Protein AF-A0A1V0A0M6-F1 (afdb_monomer)

Nearest PDB structures (foldseek):
  1sei-assembly1_B  TM=5.611E-01  e=1.988E+00  Geobacillus stearothermophilus
  2kgq-assembly1_A  TM=5.704E-01  e=5.815E+00  Pentadiplandra brazzeana
  5j4d-assembly1_QA  TM=5.344E-01  e=8.133E+00  Thermus thermophilus HB27
  5wln-assembly1_G  TM=3.610E-01  e=5.815E+00  Pseudomonas aeruginosa PAO1

Mean predicted aligned error: 9.8 Å

Sequence (60 aa):
MVAGVSLTIGAAPAHAERLAGVFRDHSECERIGAYGITQGWWDDYSCQWEGRYRYYFLYA

Radius of gyration: 17.94 Å; Cα contacts (8 Å, |Δi|>4): 77; chains: 1; bounding box: 44×21×52 Å

Solvent-accessible surface area (backbone atoms only — not comparable to full-atom values): 3810 Å² total; per-residue (Å²): 140,84,87,80,84,79,82,78,82,75,76,72,77,79,84,70,72,33,83,74,48,77,28,75,45,66,70,57,34,51,52,51,44,56,47,33,45,77,70,66,76,35,92,59,63,45,74,44,79,38,77,92,79,62,31,26,37,27,31,58

Foldseek 3Di:
DDDDDDDPPDPPPPPPFDFPDKAQDPVVLVVVQVVCCVVVVDVHWDFDQDPVVNITTITD

pLDDT: mean 84.17, std 17.38, range [38.34, 97.75]

Secondary structure (DSSP, 8-state):
------------------EEEEESSHHHHHHHHHHHHHHTS-S--EEEEETTTTEEEEE-

Organism: NCBI:txid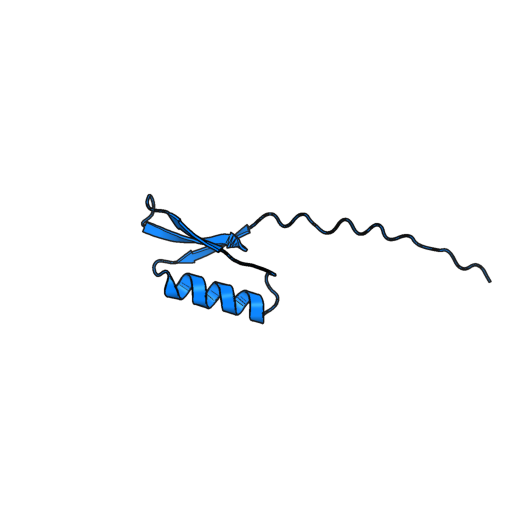1909395

Structure (mmCIF, N/CA/C/O backbone):
data_AF-A0A1V0A0M6-F1
#
_entry.id   AF-A0A1V0A0M6-F1
#
loop_
_atom_site.group_PDB
_atom_site.id
_atom_site.type_symbol
_atom_site.label_atom_id
_atom_site.label_alt_id
_atom_site.label_comp_id
_atom_site.label_asym_id
_atom_site.label_entity_id
_atom_site.label_seq_id
_atom_site.pdbx_PDB_ins_code
_atom_site.Cartn_x
_atom_site.Cartn_y
_atom_site.Cartn_z
_atom_site.occupancy
_atom_site.B_iso_or_equiv
_atom_site.auth_seq_id
_atom_site.auth_comp_id
_atom_site.auth_asym_id
_atom_site.auth_atom_id
_atom_site.pdbx_PDB_model_num
ATOM 1 N N . MET A 1 1 ? 34.115 12.870 -35.600 1.00 38.34 1 MET A N 1
ATOM 2 C CA . MET A 1 1 ? 33.518 11.961 -34.600 1.00 38.34 1 MET A CA 1
ATOM 3 C C . MET A 1 1 ? 33.831 12.549 -33.236 1.00 38.34 1 MET A C 1
ATOM 5 O O . MET A 1 1 ? 35.006 12.673 -32.927 1.00 38.34 1 MET A O 1
ATOM 9 N N . VAL A 1 2 ? 32.838 12.995 -32.469 1.00 52.28 2 VAL A N 1
ATOM 10 C CA . VAL A 1 2 ? 33.037 13.383 -31.063 1.00 52.28 2 VAL A CA 1
ATOM 11 C C . VAL A 1 2 ? 31.934 12.694 -30.279 1.00 52.28 2 VAL A C 1
ATOM 13 O O . VAL A 1 2 ? 30.767 13.050 -30.410 1.00 52.28 2 VAL A O 1
ATOM 16 N N . ALA A 1 3 ? 32.302 11.650 -29.543 1.00 53.59 3 ALA A N 1
ATOM 17 C CA . ALA A 1 3 ? 31.410 10.970 -28.620 1.00 53.59 3 ALA A CA 1
ATOM 18 C C . ALA A 1 3 ? 31.540 11.662 -27.258 1.00 53.59 3 ALA A C 1
ATOM 20 O O . ALA A 1 3 ? 32.560 11.529 -26.585 1.00 53.59 3 ALA A O 1
ATOM 21 N N . GLY A 1 4 ? 30.535 12.457 -26.888 1.00 56.62 4 GLY A N 1
ATOM 22 C CA . GLY A 1 4 ? 30.413 13.007 -25.542 1.00 56.62 4 GLY A CA 1
ATOM 23 C C . GLY A 1 4 ? 29.875 11.931 -24.605 1.00 56.62 4 GLY A C 1
ATOM 24 O O . GLY A 1 4 ? 28.785 11.411 -24.826 1.00 56.62 4 GLY A O 1
ATOM 25 N N . VAL A 1 5 ? 30.643 11.577 -23.576 1.00 62.50 5 VAL A N 1
ATOM 26 C CA . VAL A 1 5 ? 30.193 10.672 -22.514 1.00 62.50 5 VAL A CA 1
ATOM 27 C C . VAL A 1 5 ? 29.382 11.488 -21.512 1.00 62.50 5 VAL A C 1
ATOM 29 O O . VAL A 1 5 ? 29.932 12.283 -20.753 1.00 62.50 5 VAL A O 1
ATOM 32 N N . SER A 1 6 ? 28.064 11.308 -21.523 1.00 61.62 6 SER A N 1
ATOM 33 C CA . SER A 1 6 ? 27.170 11.845 -20.498 1.00 61.62 6 SER A CA 1
ATOM 34 C C . SER A 1 6 ? 27.098 10.856 -19.335 1.00 61.62 6 SER A C 1
ATOM 36 O O . SER A 1 6 ? 26.477 9.803 -19.444 1.00 61.62 6 SER A O 1
ATOM 38 N N . LEU A 1 7 ? 27.748 11.182 -18.217 1.00 57.22 7 LEU A N 1
ATOM 39 C CA . LEU A 1 7 ? 27.603 10.452 -16.957 1.00 57.22 7 LEU A CA 1
ATOM 40 C C . LEU A 1 7 ? 26.304 10.897 -16.282 1.00 57.22 7 LEU A C 1
ATOM 42 O O . LEU A 1 7 ? 26.255 11.927 -15.613 1.00 57.22 7 LEU A O 1
ATOM 46 N N . THR A 1 8 ? 25.236 10.129 -16.467 1.00 63.50 8 THR A N 1
ATOM 47 C CA . THR A 1 8 ? 24.015 10.287 -15.677 1.00 63.50 8 THR A CA 1
ATOM 48 C C . THR A 1 8 ? 24.245 9.659 -14.307 1.00 63.50 8 THR A C 1
ATOM 50 O O . THR A 1 8 ? 24.103 8.449 -14.137 1.00 63.50 8 THR A O 1
ATOM 53 N N . ILE A 1 9 ? 24.628 10.474 -13.323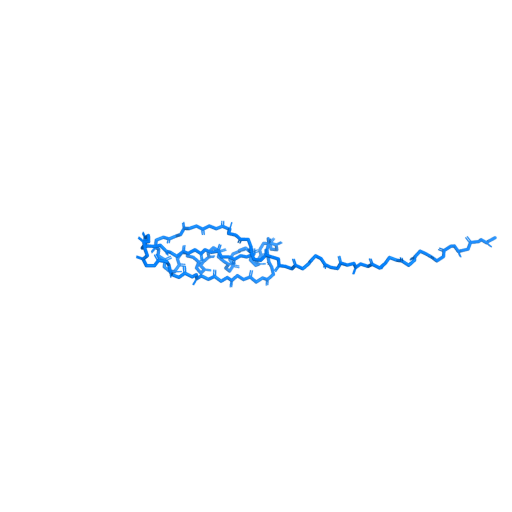 1.00 61.25 9 ILE A N 1
ATOM 54 C CA . ILE A 1 9 ? 24.589 10.079 -11.912 1.00 61.25 9 ILE A CA 1
ATOM 55 C C . ILE A 1 9 ? 23.111 10.077 -11.516 1.00 61.25 9 ILE A C 1
ATOM 57 O O . ILE A 1 9 ? 22.541 11.109 -11.166 1.00 61.25 9 ILE A O 1
ATOM 61 N N . GLY A 1 10 ? 22.467 8.923 -11.670 1.00 53.19 10 GLY A N 1
ATOM 62 C CA . GLY A 1 10 ? 21.106 8.708 -11.206 1.00 53.19 10 GLY A CA 1
ATOM 63 C C . GLY A 1 10 ? 21.106 8.642 -9.686 1.00 53.19 10 GLY A C 1
ATOM 64 O O . GLY A 1 10 ? 21.403 7.599 -9.114 1.00 53.19 10 GLY A O 1
ATOM 65 N N . ALA A 1 11 ? 20.787 9.751 -9.024 1.00 58.00 11 ALA A N 1
ATOM 66 C CA . ALA A 1 11 ? 20.293 9.683 -7.659 1.00 58.00 11 ALA A CA 1
ATOM 67 C C . ALA A 1 11 ? 18.900 9.044 -7.738 1.00 58.00 11 ALA A C 1
ATOM 69 O O . ALA A 1 11 ? 17.937 9.705 -8.128 1.00 58.00 11 ALA A O 1
ATOM 70 N N . ALA A 1 12 ? 18.804 7.742 -7.459 1.00 62.16 12 ALA A N 1
ATOM 71 C CA . ALA A 1 12 ? 17.507 7.109 -7.267 1.00 62.16 12 ALA A CA 1
ATOM 72 C C . ALA A 1 12 ? 16.795 7.855 -6.122 1.00 62.16 12 ALA A C 1
ATOM 74 O O . ALA A 1 12 ? 17.436 8.120 -5.097 1.00 62.16 12 ALA A O 1
ATOM 75 N N . PRO A 1 13 ? 15.528 8.272 -6.292 1.00 53.12 13 PRO A N 1
ATOM 76 C CA . PRO A 1 13 ? 14.812 8.963 -5.234 1.00 53.12 13 PRO A CA 1
ATOM 77 C C . PRO A 1 13 ? 14.773 8.050 -4.007 1.00 53.12 13 PRO A C 1
ATOM 79 O O . PRO A 1 13 ? 14.370 6.894 -4.098 1.00 53.12 13 PRO A O 1
ATOM 82 N N . ALA A 1 14 ? 15.234 8.557 -2.864 1.00 52.47 14 ALA A N 1
ATOM 83 C CA . ALA A 1 14 ? 15.078 7.867 -1.593 1.00 52.47 14 ALA A CA 1
ATOM 84 C C . ALA A 1 14 ? 13.574 7.668 -1.362 1.00 52.47 14 ALA A C 1
ATOM 86 O O . ALA A 1 14 ? 12.842 8.650 -1.237 1.00 52.47 14 ALA A O 1
ATOM 87 N N . HIS A 1 15 ? 13.131 6.412 -1.400 1.00 56.84 15 HIS A N 1
ATOM 88 C CA . HIS A 1 15 ? 11.745 5.975 -1.266 1.00 56.84 15 HIS A CA 1
ATOM 89 C C . HIS A 1 15 ? 11.180 6.459 0.076 1.00 56.84 15 HIS A C 1
ATOM 91 O O . HIS A 1 15 ? 11.325 5.809 1.106 1.00 56.84 15 HIS A O 1
ATOM 97 N N . ALA A 1 16 ? 10.604 7.659 0.093 1.00 60.66 16 ALA A N 1
ATOM 98 C CA . ALA A 1 16 ? 9.831 8.136 1.222 1.00 60.66 16 ALA A CA 1
ATOM 99 C C . ALA A 1 16 ? 8.463 7.467 1.121 1.00 60.66 16 ALA A C 1
ATOM 101 O O . ALA A 1 16 ? 7.659 7.871 0.280 1.00 60.66 16 ALA A O 1
ATOM 102 N N . GLU A 1 17 ? 8.244 6.444 1.947 1.00 71.81 17 GLU A N 1
ATOM 103 C CA . GLU A 1 17 ? 6.959 5.759 2.109 1.00 71.81 17 GLU A CA 1
ATOM 104 C C . GLU A 1 17 ? 5.817 6.789 2.151 1.00 71.81 17 GLU A C 1
ATOM 106 O O . GLU A 1 17 ? 5.702 7.602 3.077 1.00 71.81 17 GLU A O 1
ATOM 111 N N . ARG A 1 18 ? 4.986 6.806 1.107 1.00 86.94 18 ARG A N 1
ATOM 112 C CA . ARG A 1 18 ? 3.857 7.723 0.963 1.00 86.94 18 ARG A CA 1
ATOM 113 C C . ARG A 1 18 ? 2.601 7.026 1.463 1.00 86.94 18 ARG A C 1
ATOM 115 O O . ARG A 1 18 ? 2.363 5.858 1.193 1.00 86.94 18 ARG A O 1
ATOM 122 N N . LEU A 1 19 ? 1.729 7.774 2.139 1.00 92.38 19 LEU A N 1
ATOM 123 C CA . LEU A 1 19 ? 0.390 7.280 2.451 1.00 92.38 19 LEU A CA 1
ATOM 124 C C . LEU A 1 19 ? -0.415 7.108 1.150 1.00 92.38 19 LEU A C 1
ATOM 126 O O . LEU A 1 19 ? -0.799 8.096 0.522 1.00 92.38 19 LEU A O 1
ATOM 130 N N . ALA A 1 20 ? -0.666 5.862 0.762 1.00 93.69 20 ALA A N 1
ATOM 131 C CA . ALA A 1 20 ? -1.399 5.486 -0.443 1.00 93.69 20 ALA A CA 1
ATOM 132 C C . ALA A 1 20 ? -2.896 5.252 -0.184 1.00 93.69 20 ALA A C 1
ATOM 134 O O . ALA A 1 20 ? -3.708 5.386 -1.100 1.00 93.69 20 ALA A O 1
ATOM 135 N N . GLY A 1 21 ? -3.291 4.942 1.056 1.00 94.38 21 GLY A N 1
ATOM 136 C CA . GLY A 1 21 ? -4.698 4.739 1.400 1.00 94.38 21 GLY A CA 1
ATOM 137 C C . GLY A 1 21 ? -4.959 4.467 2.879 1.00 94.38 21 GLY A C 1
ATOM 138 O O . GLY A 1 21 ? -4.037 4.257 3.663 1.00 94.38 21 GLY A O 1
ATOM 139 N N . VAL A 1 22 ? -6.240 4.474 3.256 1.00 96.25 22 VAL A N 1
ATOM 140 C CA . VAL A 1 22 ? -6.714 4.166 4.612 1.00 96.25 22 VAL A CA 1
ATOM 141 C C . VAL A 1 22 ? -7.907 3.217 4.508 1.00 96.25 22 VAL A C 1
ATOM 143 O O . VAL A 1 22 ? -8.881 3.517 3.820 1.00 96.25 22 VAL A O 1
ATOM 146 N N . PHE A 1 23 ? -7.832 2.080 5.193 1.00 96.19 23 PHE A N 1
ATOM 147 C CA . PHE A 1 23 ? -8.753 0.951 5.064 1.00 96.19 23 PHE A CA 1
ATOM 148 C C . PHE A 1 23 ? -9.245 0.496 6.428 1.00 96.19 23 PHE A C 1
ATOM 150 O O . PHE A 1 23 ? -8.523 0.576 7.417 1.00 96.19 23 PHE A O 1
ATOM 157 N N . ARG A 1 24 ? -10.488 0.021 6.519 1.00 94.12 24 ARG A N 1
ATOM 158 C CA . ARG A 1 24 ? -11.024 -0.459 7.802 1.00 94.12 24 ARG A CA 1
ATOM 159 C C . ARG A 1 24 ? -10.575 -1.881 8.116 1.00 94.12 24 ARG A C 1
ATOM 161 O O . ARG A 1 24 ? -10.308 -2.198 9.270 1.00 94.12 24 ARG A O 1
ATOM 168 N N . ASP A 1 25 ? -10.457 -2.697 7.080 1.00 95.81 25 ASP A N 1
ATOM 169 C CA . ASP A 1 25 ? -10.121 -4.107 7.180 1.00 95.81 25 ASP A CA 1
ATOM 170 C C . ASP A 1 25 ? -8.692 -4.354 6.690 1.00 95.81 25 ASP A C 1
ATOM 172 O O . ASP A 1 25 ? -8.283 -3.867 5.633 1.00 95.81 25 ASP A O 1
ATOM 176 N N . HIS A 1 26 ? -7.935 -5.148 7.451 1.00 95.50 26 HIS A N 1
ATOM 177 C CA . HIS A 1 26 ? -6.561 -5.519 7.103 1.00 95.50 26 HIS A CA 1
ATOM 178 C C . HIS A 1 26 ? -6.485 -6.186 5.724 1.00 95.50 26 HIS A C 1
ATOM 180 O O . HIS A 1 26 ? -5.612 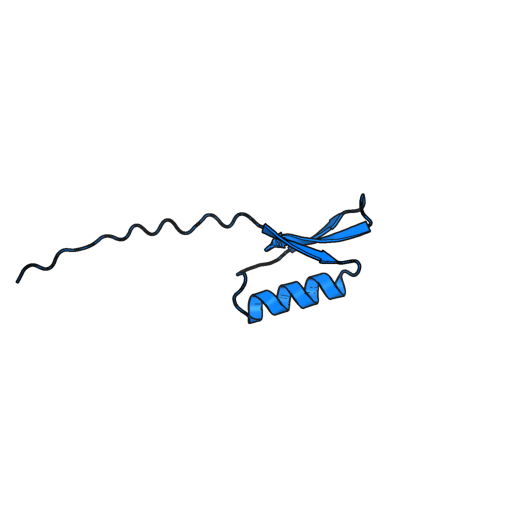-5.878 4.922 1.00 95.50 26 HIS A O 1
ATOM 186 N N . SER A 1 27 ? -7.451 -7.059 5.424 1.00 97.31 27 SER A N 1
ATOM 187 C CA . SER A 1 27 ? -7.537 -7.774 4.149 1.00 97.31 27 SER A CA 1
ATOM 188 C C . SER A 1 27 ? -7.718 -6.842 2.951 1.00 97.31 27 SER A C 1
ATOM 190 O O . SER A 1 27 ? -7.216 -7.146 1.871 1.00 97.31 27 SER A O 1
ATOM 192 N N . GLU A 1 28 ? -8.406 -5.708 3.113 1.00 97.12 28 GLU A N 1
ATOM 193 C CA . GLU A 1 28 ? -8.512 -4.710 2.048 1.00 97.12 28 GLU A CA 1
ATOM 194 C C . GLU A 1 28 ? -7.209 -3.945 1.851 1.00 97.12 28 GLU A C 1
ATOM 196 O O . GLU A 1 28 ? -6.813 -3.741 0.704 1.00 97.12 28 GLU A O 1
ATOM 201 N N . CYS A 1 29 ? -6.531 -3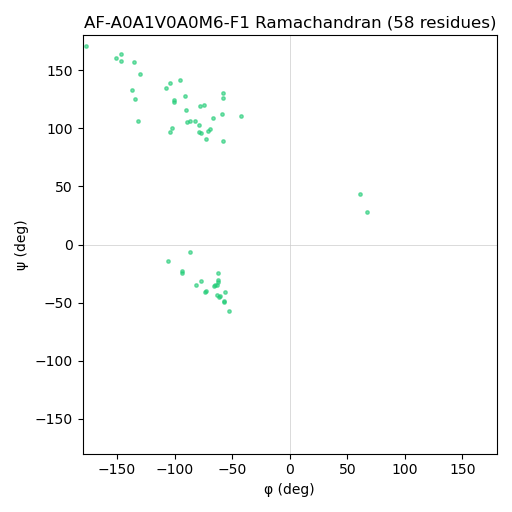.576 2.942 1.00 97.06 29 CYS A N 1
ATOM 202 C CA . CYS A 1 29 ? -5.223 -2.932 2.868 1.00 97.06 29 CYS A CA 1
ATOM 203 C C . CYS A 1 29 ? -4.223 -3.810 2.099 1.00 97.06 29 CYS A C 1
ATOM 205 O O . CYS A 1 29 ? -3.641 -3.356 1.116 1.00 97.06 29 CYS A O 1
ATOM 207 N N . GLU A 1 30 ? -4.125 -5.092 2.463 1.00 97.75 30 GLU A N 1
ATOM 208 C CA . GLU A 1 30 ? -3.266 -6.074 1.791 1.00 97.75 30 GLU A CA 1
ATOM 209 C C . GLU A 1 30 ? -3.647 -6.272 0.318 1.00 97.75 30 GLU A C 1
ATOM 211 O O . GLU A 1 30 ? -2.792 -6.262 -0.566 1.00 97.75 30 GLU A O 1
ATOM 216 N N . ARG A 1 31 ? -4.948 -6.400 0.019 1.00 97.75 31 ARG A N 1
ATOM 217 C CA . ARG A 1 31 ? -5.434 -6.578 -1.357 1.00 97.75 31 ARG A CA 1
ATOM 218 C C . ARG A 1 31 ? -5.050 -5.401 -2.251 1.00 97.75 31 ARG A C 1
ATOM 220 O O . ARG A 1 31 ? -4.648 -5.619 -3.392 1.00 97.75 31 ARG A O 1
ATOM 227 N N . ILE A 1 32 ? -5.211 -4.168 -1.768 1.00 97.56 32 ILE A N 1
ATOM 228 C CA . ILE A 1 32 ? -4.860 -2.967 -2.535 1.00 97.56 32 ILE A CA 1
ATOM 229 C C . ILE A 1 32 ? -3.341 -2.805 -2.627 1.00 97.56 32 ILE A C 1
ATOM 231 O O . ILE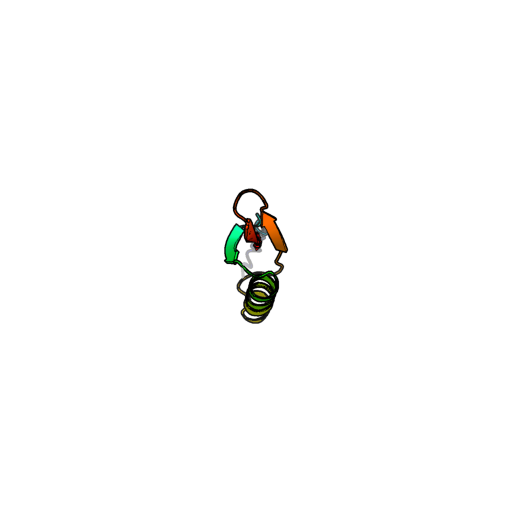 A 1 32 ? -2.848 -2.506 -3.712 1.00 97.56 32 ILE A O 1
ATOM 235 N N . GLY A 1 33 ? -2.610 -3.075 -1.542 1.00 96.88 33 GLY A N 1
ATOM 236 C CA . GLY A 1 33 ? -1.147 -3.104 -1.507 1.00 96.88 33 GLY A CA 1
ATOM 237 C C . GLY A 1 33 ? -0.556 -4.014 -2.582 1.00 96.88 33 GLY A C 1
ATOM 238 O O . GLY A 1 33 ? 0.160 -3.550 -3.472 1.00 96.88 33 GLY A O 1
ATOM 239 N N . ALA A 1 34 ? -0.944 -5.290 -2.580 1.00 97.62 34 ALA A N 1
ATOM 240 C CA . ALA A 1 34 ? -0.489 -6.272 -3.562 1.00 97.62 34 ALA A CA 1
ATOM 241 C C . ALA A 1 34 ? -0.934 -5.930 -4.996 1.00 97.62 34 ALA A C 1
ATOM 243 O O . ALA A 1 34 ? -0.204 -6.164 -5.967 1.00 97.62 34 ALA A O 1
ATOM 244 N N . TYR A 1 35 ? -2.127 -5.345 -5.148 1.00 97.50 35 TYR A N 1
ATOM 245 C CA . TYR A 1 35 ? -2.594 -4.872 -6.447 1.00 97.50 35 TYR A CA 1
ATOM 246 C C . TYR A 1 35 ? -1.699 -3.754 -6.992 1.00 97.50 35 TYR A C 1
ATOM 248 O O . TYR A 1 35 ? -1.331 -3.806 -8.162 1.00 97.50 35 TYR A O 1
ATOM 256 N N . GLY A 1 36 ? -1.289 -2.788 -6.166 1.00 95.81 36 GLY A N 1
ATOM 257 C CA . GLY A 1 36 ? -0.410 -1.704 -6.609 1.00 95.81 36 GLY A CA 1
ATOM 258 C C . GLY A 1 36 ? 0.990 -2.170 -7.009 1.00 95.81 36 GLY A 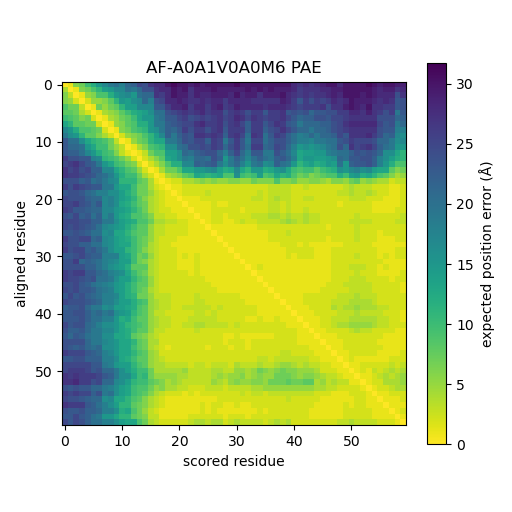C 1
ATOM 259 O O . GLY A 1 36 ? 1.493 -1.687 -8.021 1.00 95.81 36 GLY A O 1
ATOM 260 N N . ILE A 1 37 ? 1.552 -3.183 -6.333 1.00 95.69 37 ILE A N 1
ATOM 261 C CA . ILE A 1 37 ? 2.778 -3.874 -6.785 1.00 95.69 37 ILE A CA 1
ATOM 262 C C . ILE A 1 37 ? 2.572 -4.438 -8.195 1.00 95.69 37 ILE A C 1
ATOM 264 O O . ILE A 1 37 ? 3.364 -4.203 -9.103 1.00 95.69 37 ILE A O 1
ATOM 268 N N . THR A 1 38 ? 1.458 -5.146 -8.406 1.00 97.31 38 THR A N 1
ATOM 269 C CA . THR A 1 38 ? 1.130 -5.758 -9.705 1.00 97.31 38 THR A CA 1
ATOM 270 C C . THR A 1 38 ? 0.948 -4.712 -10.813 1.00 97.31 38 THR A C 1
ATOM 272 O O . THR A 1 38 ? 1.220 -4.995 -11.978 1.00 97.31 38 THR A O 1
ATOM 275 N N . GLN A 1 39 ? 0.486 -3.507 -10.468 1.00 97.00 39 GLN A N 1
ATOM 276 C CA . GLN A 1 39 ? 0.326 -2.391 -11.405 1.00 97.00 39 GLN A CA 1
ATOM 277 C C . GLN A 1 39 ? 1.598 -1.542 -11.578 1.00 97.00 39 GLN A C 1
ATOM 279 O O . GLN A 1 39 ? 1.604 -0.638 -12.414 1.00 97.00 39 GLN A O 1
ATOM 284 N N . GLY A 1 40 ? 2.658 -1.798 -10.804 1.00 93.56 40 GLY A N 1
ATOM 285 C CA . GLY A 1 40 ? 3.874 -0.982 -10.801 1.00 93.56 40 GLY A CA 1
ATOM 286 C C . GLY A 1 40 ? 3.661 0.432 -10.252 1.00 93.56 40 GLY A C 1
ATOM 287 O O . GLY A 1 40 ? 4.334 1.366 -10.683 1.00 93.56 40 GLY A O 1
ATOM 288 N N . TRP A 1 41 ? 2.689 0.622 -9.353 1.00 91.25 41 TRP A N 1
ATOM 289 C CA . TRP A 1 41 ? 2.460 1.910 -8.686 1.00 91.25 41 TRP A CA 1
ATOM 290 C C . TRP A 1 41 ? 3.478 2.179 -7.578 1.00 91.25 41 TRP A C 1
ATOM 292 O O . TRP A 1 41 ? 3.810 3.335 -7.321 1.00 91.25 41 TRP A O 1
ATOM 302 N N . TRP A 1 42 ? 3.953 1.112 -6.943 1.00 92.44 42 TRP A N 1
ATOM 303 C CA . TRP A 1 42 ? 4.970 1.105 -5.900 1.00 92.44 42 TRP A CA 1
ATOM 304 C C . TRP A 1 42 ? 5.743 -0.214 -5.944 1.00 92.44 42 TRP A C 1
ATOM 306 O O . TRP A 1 42 ? 5.261 -1.192 -6.520 1.00 92.44 42 TRP A O 1
ATOM 316 N N . ASP A 1 43 ? 6.936 -0.217 -5.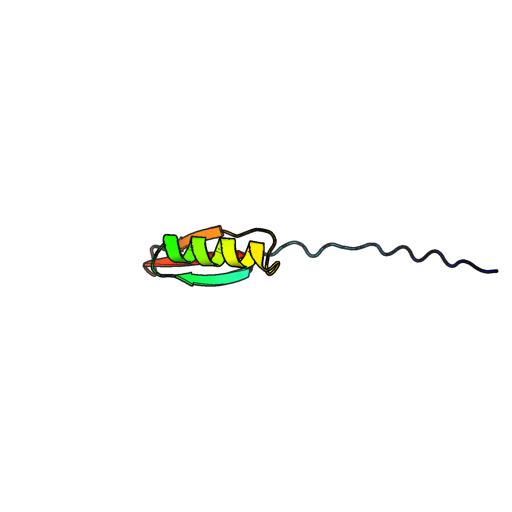350 1.00 91.56 43 ASP A N 1
ATOM 317 C CA . ASP A 1 43 ? 7.831 -1.383 -5.300 1.00 91.56 43 ASP A CA 1
ATOM 318 C C . ASP A 1 43 ? 7.645 -2.220 -4.028 1.00 91.56 43 ASP A C 1
ATOM 320 O O . ASP A 1 43 ? 7.935 -3.415 -4.030 1.00 91.56 43 ASP A O 1
ATOM 324 N N . ASP A 1 44 ? 7.148 -1.602 -2.955 1.00 92.06 44 ASP A N 1
ATOM 325 C CA . ASP A 1 44 ? 6.805 -2.259 -1.695 1.00 92.06 44 ASP A CA 1
ATOM 326 C C . ASP A 1 44 ? 5.594 -1.566 -1.054 1.00 92.06 44 ASP A C 1
ATOM 328 O O . ASP A 1 44 ? 5.223 -0.462 -1.459 1.00 92.06 44 ASP A O 1
ATOM 332 N N . TYR A 1 45 ? 4.952 -2.213 -0.084 1.00 94.50 45 TYR A N 1
ATOM 333 C CA . TYR A 1 45 ? 3.896 -1.594 0.708 1.00 94.50 45 TYR A CA 1
ATOM 334 C C . TYR A 1 45 ? 3.871 -2.104 2.150 1.00 94.50 45 TYR A C 1
ATOM 336 O O . TYR A 1 45 ? 4.301 -3.211 2.460 1.00 94.50 45 TYR A O 1
ATOM 344 N N . SER A 1 46 ? 3.284 -1.310 3.043 1.00 95.00 46 SER A N 1
ATOM 345 C CA . SER A 1 46 ? 3.086 -1.662 4.446 1.00 95.00 46 SER A CA 1
ATOM 346 C C . SER A 1 46 ? 1.694 -1.274 4.925 1.00 95.00 46 SER A C 1
ATOM 348 O O . SER A 1 46 ? 1.233 -0.153 4.709 1.00 95.00 46 SER A O 1
ATOM 350 N N . CYS A 1 47 ? 1.029 -2.204 5.608 1.00 95.50 47 CYS A N 1
ATOM 351 C CA . CYS A 1 47 ? -0.274 -2.002 6.228 1.00 95.50 47 CYS A CA 1
ATOM 352 C C . CYS A 1 47 ? -0.126 -1.802 7.738 1.00 95.50 47 CYS A C 1
ATOM 354 O O . CYS A 1 47 ? -0.001 -2.756 8.504 1.00 95.50 47 CYS A O 1
ATOM 356 N N . GLN A 1 48 ? -0.175 -0.549 8.190 1.00 95.31 48 GLN A N 1
ATOM 357 C CA . GLN A 1 48 ? -0.007 -0.2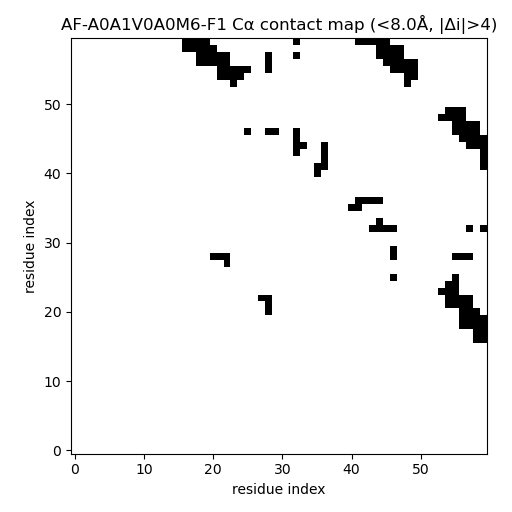05 9.603 1.00 95.31 48 GLN A CA 1
ATOM 358 C C . GLN A 1 48 ? -1.350 0.046 10.290 1.00 95.31 48 GLN A C 1
ATOM 360 O O . GLN A 1 48 ? -2.127 0.900 9.870 1.00 95.31 48 GLN A O 1
ATOM 365 N N . TRP A 1 49 ? -1.630 -0.676 11.377 1.00 95.56 49 TRP A N 1
ATOM 366 C CA . TRP A 1 49 ? -2.812 -0.423 12.203 1.00 95.56 49 TRP A CA 1
ATOM 367 C C . TRP A 1 49 ? -2.630 0.831 13.062 1.00 95.56 49 TRP A C 1
ATOM 369 O O . TRP A 1 49 ? -1.762 0.875 13.933 1.00 95.56 49 TRP A O 1
ATOM 379 N N . GLU A 1 50 ? -3.506 1.815 12.885 1.00 94.12 50 GLU A N 1
ATOM 380 C CA . GLU A 1 50 ? -3.560 3.013 13.715 1.00 94.12 50 GLU A CA 1
ATOM 381 C C . GLU A 1 50 ? -4.745 2.922 14.682 1.00 94.12 50 GLU A C 1
ATOM 383 O O . GLU A 1 50 ? -5.901 3.229 14.356 1.00 94.12 50 GLU A O 1
ATOM 388 N N . GLY A 1 51 ? -4.446 2.493 15.909 1.00 90.38 51 GLY A N 1
ATOM 389 C CA . GLY A 1 51 ? -5.435 2.267 16.961 1.00 90.38 51 GLY A CA 1
ATOM 390 C C . GLY A 1 51 ? -6.201 3.523 17.379 1.00 90.38 51 GLY A C 1
ATOM 391 O O . GLY A 1 51 ? -7.345 3.406 17.828 1.00 90.38 51 GLY A O 1
ATOM 392 N N . ARG A 1 52 ? -5.631 4.723 17.184 1.00 92.69 52 ARG A N 1
ATOM 393 C CA . ARG A 1 52 ? -6.322 5.989 17.470 1.00 92.69 52 ARG A CA 1
ATOM 394 C C . ARG A 1 52 ? -7.529 6.205 16.560 1.00 92.69 52 ARG A C 1
ATOM 396 O O . ARG A 1 52 ? -8.530 6.757 17.008 1.00 92.69 52 ARG A O 1
ATOM 403 N N . TYR A 1 53 ? -7.441 5.767 15.306 1.00 89.62 53 TYR A N 1
ATOM 404 C CA . TYR A 1 53 ? -8.510 5.940 14.319 1.00 89.62 53 TYR A CA 1
ATOM 405 C C . TYR A 1 53 ? -9.272 4.649 14.025 1.00 89.62 53 TYR A C 1
ATOM 407 O O . TYR A 1 53 ? -10.378 4.720 13.499 1.00 89.62 53 TYR A O 1
ATOM 415 N N . ARG A 1 54 ? -8.732 3.493 14.428 1.00 92.50 54 ARG A N 1
ATOM 416 C CA . ARG A 1 54 ? -9.261 2.158 14.123 1.00 92.50 54 ARG A CA 1
ATOM 417 C C . ARG A 1 54 ? -9.296 1.869 12.617 1.00 92.50 54 ARG A C 1
ATOM 419 O O . ARG A 1 54 ? -10.282 1.337 12.109 1.00 92.50 54 ARG A O 1
ATOM 426 N N . TYR A 1 55 ? -8.217 2.231 11.928 1.00 96.00 55 TYR A N 1
ATOM 427 C CA . TYR A 1 55 ? -8.009 1.955 10.507 1.00 96.00 55 TYR A CA 1
ATOM 428 C C . TYR A 1 55 ? -6.588 1.440 10.258 1.00 96.00 55 TYR A C 1
ATOM 430 O O . TYR A 1 55 ? -5.669 1.712 11.028 1.00 96.00 55 TYR A O 1
ATOM 438 N N . TYR A 1 56 ? -6.420 0.735 9.149 1.00 96.62 56 TYR A N 1
ATOM 439 C CA . TYR A 1 56 ? -5.147 0.368 8.550 1.00 96.62 56 TYR A CA 1
ATOM 440 C C . TYR A 1 56 ? -4.719 1.431 7.541 1.00 96.62 56 TYR A C 1
ATOM 442 O O . TYR A 1 56 ? -5.480 1.795 6.649 1.00 96.62 56 TYR A O 1
ATOM 450 N N . PHE A 1 57 ? -3.501 1.928 7.682 1.00 96.62 57 PHE A N 1
ATOM 451 C CA . PHE A 1 57 ? -2.887 2.908 6.801 1.00 96.62 57 PHE A CA 1
ATOM 452 C C . PHE A 1 57 ? -1.940 2.164 5.864 1.00 96.62 57 PHE A C 1
ATOM 454 O O . PHE A 1 57 ? -1.053 1.448 6.327 1.00 96.62 57 PHE A O 1
ATOM 461 N N . LEU A 1 58 ? -2.160 2.313 4.560 1.00 96.69 58 LEU A N 1
ATOM 462 C CA . LEU A 1 58 ? -1.318 1.739 3.519 1.00 96.69 58 LEU A CA 1
ATOM 463 C C . LEU A 1 58 ? -0.224 2.741 3.164 1.00 96.69 58 LEU A C 1
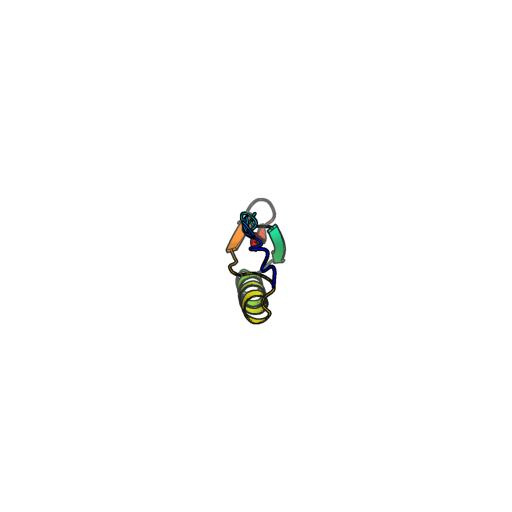ATOM 465 O O . LEU A 1 58 ? -0.523 3.812 2.631 1.00 96.69 58 LEU A O 1
ATOM 469 N N . TYR A 1 59 ? 1.019 2.376 3.431 1.00 94.81 59 TYR A N 1
ATOM 470 C CA . TYR A 1 59 ? 2.210 3.109 3.020 1.00 94.81 59 TYR A CA 1
ATOM 471 C C . TYR A 1 59 ? 2.876 2.402 1.844 1.00 94.81 59 TYR A C 1
ATOM 473 O O . TYR A 1 59 ? 2.913 1.176 1.841 1.00 94.81 59 TYR A O 1
ATOM 481 N N . ALA A 1 60 ? 3.345 3.160 0.855 1.00 90.88 60 ALA A N 1
ATOM 482 C CA . ALA A 1 60 ? 3.932 2.660 -0.386 1.00 90.88 60 ALA A CA 1
ATOM 483 C C . ALA A 1 60 ? 4.823 3.712 -1.065 1.00 90.88 60 ALA A C 1
ATOM 485 O O . ALA A 1 60 ? 4.552 4.922 -0.877 1.00 90.88 60 ALA A O 1
#